Protein AF-A0A7I4Z243-F1 (afdb_monomer_lite)

Organism: Haemonchus contortus (NCBI:txid6289)

pLDDT: mean 80.96, std 11.17, range [36.44, 92.25]

Secondary structure (DSSP, 8-state):
--THHHHHHHHHHHHHHHHHHHHHHGGGS----S---HHHHHHHHHHHHHHHHHHHHHHHHHHHHHHHHHHHHHHHHH--SHHHHHHHHHHHHHHHHHHTHHHHHHHHHHHHHHHHHHHHHHTT---

Radius of gyration: 19.85 Å; chains: 1; bounding box: 51×22×57 Å

Sequence (127 aa):
MSLHFYKRPIISSATALKDLVTRYREYTTKVDFPSIDEVTYEQCGSAIVLLESGIREINVGTEKLQRLYNKIREEHKLVKKKTERKEVMLEIEQIEEDSNLHAILADADELGFMLRALTKQSARGTD

Foldseek 3Di:
DDCVVLLVVLQVLLVVLLVLLVVLVVVLDDDDDPDDDPVNVVVVVVVLVVLVVSLVVLVVSLVVSVVSLVVLVVVLVPDPDPVVSVVSVVVSVVSCVSSVNVVSSVSSVVSSVSSVVVSVVVVPPPD

Structure (mmCIF, N/CA/C/O backbone):
data_AF-A0A7I4Z243-F1
#
_entry.id   AF-A0A7I4Z243-F1
#
loop_
_atom_site.group_PDB
_atom_site.id
_atom_site.type_symbol
_atom_site.label_atom_id
_atom_site.label_alt_id
_atom_site.label_comp_id
_atom_site.label_asym_id
_atom_site.label_entity_id
_atom_site.label_seq_id
_atom_site.pdbx_PDB_ins_code
_atom_site.Cartn_x
_atom_site.Cartn_y
_atom_site.Cartn_z
_atom_site.occupancy
_atom_site.B_iso_or_equiv
_atom_site.auth_seq_id
_atom_site.auth_comp_id
_atom_site.auth_asym_id
_atom_site.auth_atom_id
_atom_site.pdbx_PDB_model_num
ATOM 1 N N . MET A 1 1 ? -13.869 7.414 21.791 1.00 57.16 1 MET A N 1
ATOM 2 C CA . MET A 1 1 ? -12.684 7.932 21.061 1.00 57.16 1 MET A CA 1
ATOM 3 C C . MET A 1 1 ? -13.040 7.945 19.588 1.00 57.16 1 MET A C 1
ATOM 5 O O . MET A 1 1 ? -13.763 7.047 19.195 1.00 57.16 1 MET A O 1
ATOM 9 N N . SER A 1 2 ? -12.610 8.942 18.810 1.00 65.81 2 SER A N 1
ATOM 10 C CA . SER A 1 2 ? -13.004 9.057 17.398 1.00 65.81 2 SER A CA 1
ATOM 11 C C . SER A 1 2 ? -11.826 8.710 16.490 1.00 65.81 2 SER A C 1
ATOM 13 O O . SER A 1 2 ? -10.848 9.461 16.454 1.00 65.81 2 SER A O 1
ATOM 15 N N . LEU A 1 3 ? -11.909 7.598 15.750 1.00 72.75 3 LEU A N 1
ATOM 16 C CA . LEU A 1 3 ? -10.902 7.237 14.744 1.00 72.75 3 LEU A CA 1
ATOM 17 C C . LEU A 1 3 ? -11.037 8.082 13.469 1.00 72.75 3 LEU A C 1
ATOM 19 O O . LEU A 1 3 ? -10.187 8.011 12.580 1.00 72.75 3 LEU A O 1
ATOM 23 N N . HIS A 1 4 ? -12.043 8.960 13.406 1.00 69.94 4 HIS A N 1
ATOM 24 C CA . HIS A 1 4 ? -12.228 9.949 12.345 1.00 69.94 4 HIS A CA 1
ATOM 25 C C . HIS A 1 4 ? -10.945 10.746 12.038 1.00 69.94 4 HIS A C 1
ATOM 27 O O . HIS A 1 4 ? -10.676 11.063 10.878 1.00 69.94 4 HIS A O 1
ATOM 33 N N . PHE A 1 5 ? -10.118 11.042 13.049 1.00 77.00 5 PHE A N 1
ATOM 34 C CA . PHE A 1 5 ? -8.851 11.759 12.854 1.00 77.00 5 PHE A CA 1
ATOM 35 C C . PHE A 1 5 ? -7.790 10.945 12.096 1.00 77.00 5 PHE A C 1
ATOM 37 O O . PHE A 1 5 ? -6.926 11.540 11.456 1.00 77.00 5 PHE A O 1
ATOM 44 N N . TYR A 1 6 ? -7.867 9.611 12.120 1.00 80.12 6 TYR A N 1
ATOM 45 C CA . TYR A 1 6 ? -6.962 8.715 11.391 1.00 80.12 6 TYR A CA 1
ATOM 46 C C . TYR A 1 6 ? -7.480 8.339 10.004 1.00 80.12 6 TYR A C 1
ATOM 48 O O . TYR A 1 6 ? -6.677 8.062 9.113 1.00 80.12 6 TYR A O 1
ATOM 56 N N . LYS A 1 7 ? -8.800 8.398 9.796 1.00 84.69 7 LYS A N 1
ATOM 57 C CA . LYS A 1 7 ? -9.445 8.035 8.529 1.00 84.69 7 LYS A CA 1
ATOM 58 C C . LYS A 1 7 ? -8.863 8.792 7.332 1.00 84.69 7 LYS A C 1
ATOM 60 O O . LYS A 1 7 ? -8.384 8.177 6.385 1.00 84.69 7 LYS A O 1
ATOM 65 N N . ARG A 1 8 ? -8.851 10.129 7.383 1.00 87.31 8 ARG A N 1
ATOM 66 C CA . ARG A 1 8 ? -8.312 10.965 6.291 1.00 87.31 8 ARG A CA 1
ATOM 67 C C . ARG A 1 8 ? -6.827 10.700 6.008 1.00 87.31 8 ARG A C 1
ATOM 69 O O . ARG A 1 8 ? -6.501 10.481 4.844 1.00 87.31 8 ARG A O 1
ATOM 76 N N . PRO A 1 9 ? -5.936 10.710 7.019 1.00 86.75 9 PRO A N 1
ATOM 77 C CA . PRO A 1 9 ? -4.528 10.384 6.813 1.00 86.75 9 PRO A CA 1
ATOM 78 C C . PRO A 1 9 ? -4.306 9.011 6.176 1.00 86.75 9 PRO A C 1
ATOM 80 O O . PRO A 1 9 ? -3.543 8.921 5.220 1.00 86.75 9 PRO A O 1
ATOM 83 N N . ILE A 1 10 ? -4.995 7.967 6.651 1.00 88.12 10 ILE A N 1
ATOM 84 C CA . ILE A 1 10 ? -4.832 6.600 6.132 1.00 88.12 10 ILE A CA 1
ATOM 85 C C . ILE A 1 10 ? -5.284 6.517 4.674 1.00 88.12 10 ILE A C 1
ATOM 87 O O . ILE A 1 10 ? -4.513 6.055 3.839 1.00 88.12 10 ILE A O 1
ATOM 91 N N . ILE A 1 11 ? -6.473 7.034 4.347 1.00 88.81 11 ILE A N 1
ATOM 92 C CA . ILE A 1 11 ? -6.982 7.042 2.966 1.00 88.81 11 ILE A CA 1
ATOM 93 C C . ILE A 1 11 ? -6.037 7.831 2.052 1.00 88.81 11 ILE A C 1
ATOM 95 O O . ILE A 1 11 ? -5.646 7.342 0.999 1.00 88.81 11 ILE A O 1
ATOM 99 N N . SER A 1 12 ? -5.605 9.028 2.462 1.00 87.94 12 SER A N 1
ATOM 100 C CA . SER A 1 12 ? -4.703 9.849 1.646 1.00 87.94 12 SER A CA 1
ATOM 101 C C . SER A 1 12 ? -3.342 9.185 1.425 1.00 87.94 12 SER A C 1
ATOM 103 O O . SER A 1 12 ? -2.794 9.280 0.329 1.00 87.94 12 SER A O 1
ATOM 105 N N . SER A 1 13 ? -2.781 8.536 2.449 1.00 85.75 13 SER A N 1
ATOM 106 C CA . SER A 1 13 ? -1.519 7.801 2.332 1.00 85.75 13 SER A CA 1
ATOM 107 C C . SER A 1 13 ? -1.659 6.552 1.464 1.0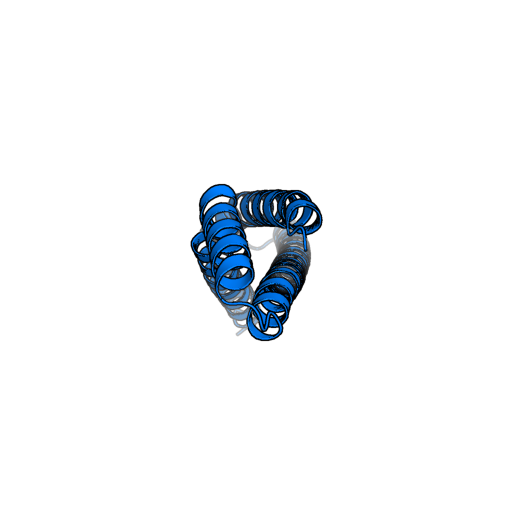0 85.75 13 SER A C 1
ATOM 109 O O . SER A 1 13 ? -0.766 6.279 0.667 1.00 85.75 13 SER A O 1
ATOM 111 N N . ALA A 1 14 ? -2.776 5.831 1.571 1.00 89.56 14 ALA A N 1
ATOM 112 C CA . ALA A 1 14 ? -3.075 4.683 0.724 1.00 89.56 14 ALA A CA 1
ATOM 113 C C . ALA A 1 14 ? -3.193 5.094 -0.753 1.00 89.56 14 ALA A C 1
ATOM 115 O O . ALA A 1 14 ? -2.540 4.495 -1.605 1.00 89.56 14 ALA A O 1
ATOM 116 N N . THR A 1 15 ? -3.922 6.174 -1.058 1.00 90.31 15 THR A N 1
ATOM 117 C CA . THR A 1 15 ? -4.015 6.720 -2.422 1.00 90.31 15 THR A CA 1
ATOM 118 C C . THR A 1 15 ? -2.645 7.112 -2.972 1.00 90.31 15 THR A C 1
ATOM 120 O O . THR A 1 15 ? -2.285 6.692 -4.066 1.00 90.31 15 THR A O 1
ATOM 123 N N . ALA A 1 16 ? -1.840 7.846 -2.198 1.00 88.56 16 ALA A N 1
ATOM 124 C CA . ALA A 1 16 ? -0.502 8.241 -2.636 1.00 88.56 16 ALA A CA 1
ATOM 125 C C . ALA A 1 16 ? 0.411 7.028 -2.900 1.00 88.56 16 ALA A C 1
ATOM 127 O O . ALA A 1 16 ? 1.158 7.015 -3.877 1.00 88.56 16 ALA A O 1
ATOM 128 N N . LEU A 1 17 ? 0.339 5.992 -2.055 1.00 88.44 17 LEU A N 1
ATOM 129 C CA . LEU A 1 17 ? 1.097 4.757 -2.254 1.00 88.44 17 LEU A CA 1
ATOM 130 C C . LEU A 1 17 ? 0.628 4.012 -3.510 1.00 88.44 17 LEU A C 1
ATOM 132 O O . LEU A 1 17 ? 1.462 3.560 -4.289 1.00 88.44 17 LEU A O 1
ATOM 136 N N . LYS A 1 18 ? -0.683 3.949 -3.760 1.00 90.25 18 LYS A N 1
ATOM 137 C CA . LYS A 1 18 ? -1.250 3.375 -4.987 1.00 90.25 18 LYS A CA 1
ATOM 138 C C . LYS A 1 18 ? -0.763 4.100 -6.245 1.00 90.25 18 LYS A C 1
ATOM 140 O O . LYS A 1 18 ? -0.425 3.443 -7.232 1.00 90.25 18 LYS A O 1
ATOM 145 N N . ASP A 1 19 ? -0.703 5.428 -6.217 1.00 89.12 19 ASP A N 1
ATOM 146 C CA . ASP A 1 19 ? -0.222 6.227 -7.349 1.00 89.12 19 ASP A CA 1
ATOM 147 C C . ASP A 1 19 ? 1.263 5.959 -7.627 1.00 89.12 19 ASP A C 1
ATOM 149 O O . ASP A 1 19 ? 1.655 5.765 -8.781 1.00 89.12 19 ASP A O 1
ATOM 153 N N . LEU A 1 20 ? 2.085 5.870 -6.573 1.00 85.62 20 LEU A N 1
ATOM 154 C CA . LEU A 1 20 ? 3.494 5.485 -6.687 1.00 85.62 20 LEU A CA 1
ATOM 155 C C . LEU A 1 20 ? 3.639 4.079 -7.269 1.00 85.62 20 LEU A C 1
ATOM 157 O O . LEU A 1 20 ? 4.397 3.889 -8.217 1.00 85.62 20 LEU A O 1
ATOM 161 N N . VAL A 1 21 ? 2.889 3.108 -6.747 1.00 86.88 21 VAL A N 1
ATOM 162 C CA . VAL A 1 21 ? 2.908 1.730 -7.246 1.00 86.88 21 VAL A CA 1
ATOM 163 C C . VAL A 1 21 ? 2.552 1.683 -8.727 1.00 86.88 21 VAL A C 1
ATOM 165 O O . VAL A 1 21 ? 3.263 1.069 -9.518 1.00 86.88 21 VAL A O 1
ATOM 168 N N . THR A 1 22 ? 1.488 2.377 -9.123 1.00 87.75 22 THR A N 1
ATOM 169 C CA . THR A 1 22 ? 1.039 2.416 -10.519 1.00 87.75 22 THR A CA 1
ATOM 170 C C . THR A 1 22 ? 2.115 3.011 -11.423 1.00 87.75 22 THR A C 1
ATOM 172 O O . THR A 1 22 ? 2.457 2.410 -12.437 1.00 87.75 22 THR A O 1
ATOM 175 N N . ARG A 1 23 ? 2.704 4.146 -11.025 1.00 85.50 23 ARG A N 1
ATOM 176 C CA . ARG A 1 23 ? 3.766 4.814 -11.788 1.00 85.50 23 ARG A CA 1
ATOM 177 C C . ARG A 1 23 ? 5.010 3.941 -11.931 1.00 85.50 23 ARG A C 1
ATOM 179 O O . ARG A 1 23 ? 5.597 3.888 -13.005 1.00 85.50 23 ARG A O 1
ATOM 186 N N . TYR A 1 24 ? 5.434 3.276 -10.859 1.00 81.88 24 TYR A N 1
ATOM 187 C CA . TYR A 1 24 ? 6.677 2.509 -10.887 1.00 81.88 24 TYR A CA 1
ATOM 188 C C . TYR A 1 24 ? 6.526 1.103 -11.487 1.00 81.88 24 TYR A C 1
ATOM 190 O O . TYR A 1 24 ? 7.526 0.507 -11.886 1.00 81.88 24 TYR A O 1
ATOM 198 N N . ARG A 1 25 ? 5.296 0.584 -11.606 1.00 83.25 25 ARG A N 1
ATOM 199 C CA . ARG A 1 25 ? 5.014 -0.720 -12.227 1.00 83.25 25 ARG A CA 1
ATOM 200 C C . ARG A 1 25 ? 5.423 -0.768 -13.700 1.00 83.25 25 ARG A C 1
ATOM 202 O O . ARG A 1 25 ? 5.842 -1.816 -14.162 1.00 83.25 25 ARG A O 1
ATOM 209 N N . GLU A 1 26 ? 5.389 0.345 -14.427 1.00 79.62 26 GLU A N 1
ATOM 210 C CA . GLU A 1 26 ? 5.823 0.384 -15.834 1.00 79.62 26 GLU A CA 1
ATOM 211 C C . GLU A 1 26 ? 7.304 0.002 -16.003 1.00 79.62 26 GLU A C 1
ATOM 213 O O . GLU A 1 26 ? 7.673 -0.670 -16.970 1.00 79.62 26 GLU A O 1
ATOM 218 N N . TYR A 1 27 ? 8.138 0.335 -15.015 1.00 75.19 27 TYR A N 1
ATOM 219 C CA . TYR A 1 27 ? 9.569 0.030 -15.022 1.00 75.19 27 TYR A CA 1
ATOM 220 C C . TYR A 1 27 ? 9.908 -1.418 -14.654 1.00 75.19 27 TYR A C 1
ATOM 222 O O . TYR A 1 27 ? 11.083 -1.783 -14.668 1.00 75.19 27 TYR A O 1
ATOM 230 N N . THR A 1 28 ? 8.919 -2.259 -14.324 1.00 73.31 28 THR A N 1
ATOM 231 C CA . THR A 1 28 ? 9.169 -3.700 -14.166 1.00 73.31 28 THR A CA 1
ATOM 232 C C . THR A 1 28 ? 9.207 -4.447 -15.499 1.00 73.31 28 THR A C 1
ATOM 234 O O . THR A 1 28 ? 9.619 -5.608 -15.549 1.00 73.31 28 THR A O 1
ATOM 237 N N . THR A 1 29 ? 8.811 -3.787 -16.588 1.00 73.25 29 THR A N 1
ATOM 238 C CA . THR A 1 29 ? 8.861 -4.337 -17.942 1.00 73.25 29 THR A CA 1
ATOM 239 C C . THR A 1 29 ? 10.310 -4.394 -18.428 1.00 73.25 29 THR A C 1
ATOM 241 O O . THR A 1 29 ? 11.059 -3.431 -18.275 1.00 73.25 29 THR A O 1
ATOM 244 N N . LYS A 1 30 ? 10.726 -5.516 -19.031 1.00 64.50 30 LYS A N 1
ATOM 245 C CA . LYS A 1 30 ? 12.056 -5.620 -19.648 1.00 64.50 30 LYS A CA 1
ATOM 246 C C . LYS A 1 30 ? 12.189 -4.592 -20.774 1.00 64.50 30 LYS A C 1
ATOM 248 O O . LYS A 1 30 ? 11.337 -4.546 -21.657 1.00 64.50 30 LYS A O 1
ATOM 253 N N . VAL A 1 31 ? 13.266 -3.813 -20.746 1.00 63.66 31 VAL A N 1
ATOM 254 C CA . VAL A 1 31 ? 13.653 -2.912 -21.836 1.00 63.66 31 VAL A CA 1
ATOM 255 C C . VAL A 1 31 ? 14.843 -3.541 -22.551 1.00 63.66 31 VAL A C 1
ATOM 257 O O . VAL A 1 31 ? 15.891 -3.738 -21.938 1.00 63.66 31 VAL A O 1
ATOM 260 N N . ASP A 1 32 ? 14.671 -3.878 -23.828 1.00 58.28 32 ASP A N 1
ATOM 261 C CA . ASP A 1 32 ? 15.760 -4.369 -24.673 1.00 58.28 32 ASP A CA 1
ATOM 262 C C . ASP A 1 32 ? 16.519 -3.172 -25.258 1.00 58.28 32 ASP A C 1
ATOM 264 O O . ASP A 1 32 ? 15.959 -2.382 -26.020 1.00 58.28 32 ASP A O 1
ATOM 268 N N . PHE A 1 33 ? 17.801 -3.040 -24.911 1.00 59.78 33 PHE A N 1
ATOM 269 C CA . PHE A 1 33 ? 18.692 -2.053 -25.518 1.00 59.78 33 PHE A CA 1
ATOM 270 C C . PHE A 1 33 ? 19.497 -2.723 -26.644 1.00 59.78 33 PHE A C 1
ATOM 272 O O . PHE A 1 33 ? 20.320 -3.594 -26.361 1.00 59.78 33 PHE A O 1
ATOM 279 N N . PRO A 1 34 ? 19.277 -2.356 -27.920 1.00 60.03 34 PRO A N 1
ATOM 280 C CA . PRO A 1 34 ? 19.900 -3.032 -29.061 1.00 60.03 34 PRO A CA 1
ATOM 281 C C . PRO A 1 34 ? 21.412 -2.773 -29.203 1.00 60.03 34 PRO A C 1
ATOM 283 O O . PRO A 1 34 ? 22.096 -3.555 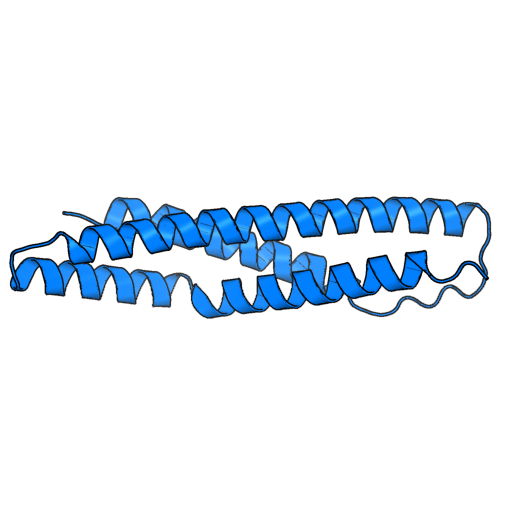-29.861 1.00 60.03 34 PRO A O 1
ATOM 286 N N . SER A 1 35 ? 21.954 -1.720 -28.583 1.00 63.81 35 SER A N 1
ATOM 287 C CA . SER A 1 35 ? 23.397 -1.461 -28.501 1.00 63.81 35 SER A CA 1
ATOM 288 C C . SER A 1 35 ? 23.733 -0.643 -27.256 1.00 63.81 35 SER A C 1
ATOM 290 O O . SER A 1 35 ? 23.046 0.331 -26.962 1.00 63.81 35 SER A O 1
ATOM 292 N N . ILE A 1 36 ? 24.797 -1.016 -26.541 1.00 64.38 36 ILE A N 1
ATOM 293 C CA . ILE A 1 36 ? 25.316 -0.242 -25.407 1.00 64.38 36 ILE A CA 1
ATOM 294 C C . ILE A 1 36 ? 26.328 0.768 -25.957 1.00 64.38 36 ILE A C 1
ATOM 296 O O . ILE A 1 36 ? 27.464 0.405 -26.261 1.00 64.38 36 ILE A O 1
ATOM 300 N N . ASP A 1 37 ? 25.907 2.020 -26.113 1.00 76.62 37 ASP A N 1
ATOM 301 C CA . ASP A 1 37 ? 26.802 3.168 -26.284 1.00 76.62 37 ASP A CA 1
ATOM 302 C C . ASP A 1 37 ? 26.877 3.998 -24.986 1.00 76.62 37 ASP A C 1
ATOM 304 O O . ASP A 1 37 ? 26.162 3.731 -24.017 1.00 76.62 37 ASP A O 1
ATOM 308 N N . GLU A 1 38 ? 27.777 4.982 -24.939 1.00 73.81 38 GLU A N 1
ATOM 309 C CA . GLU A 1 38 ? 28.027 5.808 -23.746 1.00 73.81 38 GLU A CA 1
ATOM 310 C C . GLU A 1 38 ? 26.763 6.554 -23.278 1.00 73.81 38 GLU A C 1
ATOM 312 O O . GLU A 1 38 ? 26.469 6.600 -22.084 1.00 73.81 38 GLU A O 1
ATOM 317 N N . VAL A 1 39 ? 25.945 7.030 -24.223 1.00 73.69 39 VAL A N 1
ATOM 318 C CA . VAL A 1 39 ? 24.667 7.704 -23.945 1.00 73.69 39 VAL A CA 1
ATOM 319 C C . VAL A 1 39 ? 23.663 6.730 -23.325 1.00 73.69 39 VAL A C 1
ATOM 321 O O . VAL A 1 39 ? 23.002 7.054 -22.338 1.00 73.69 39 VAL A O 1
ATOM 324 N N . THR A 1 40 ? 23.573 5.514 -23.863 1.00 69.69 40 THR A N 1
ATOM 325 C CA . THR A 1 40 ? 22.690 4.452 -23.366 1.00 69.69 40 THR A CA 1
ATOM 326 C C . THR A 1 40 ? 23.127 3.986 -21.975 1.00 69.69 40 THR A C 1
ATOM 328 O O . THR A 1 40 ? 22.283 3.729 -21.114 1.00 69.69 40 THR A O 1
ATOM 331 N N . TYR A 1 41 ? 24.434 3.937 -21.709 1.00 71.19 41 TYR A N 1
ATOM 332 C CA . TYR A 1 41 ? 24.989 3.602 -20.397 1.00 71.19 41 TYR A CA 1
ATOM 333 C C . TYR A 1 41 ? 24.658 4.663 -19.332 1.00 71.19 41 TYR A C 1
ATOM 335 O O . TYR A 1 41 ? 24.163 4.319 -18.254 1.00 71.19 41 TYR A O 1
ATOM 343 N N . GLU A 1 42 ? 24.849 5.953 -19.628 1.00 73.69 42 GLU A N 1
ATOM 344 C CA . GLU A 1 42 ? 24.487 7.048 -18.712 1.00 73.69 42 GLU A CA 1
ATOM 345 C C . GLU A 1 42 ? 22.977 7.106 -18.435 1.00 73.69 42 GLU A C 1
ATOM 347 O O . GLU A 1 42 ? 22.542 7.317 -17.294 1.00 73.69 42 GLU A O 1
ATOM 352 N N . GLN A 1 43 ? 22.161 6.871 -19.466 1.00 72.19 43 GLN A N 1
ATOM 353 C CA . GLN A 1 43 ? 20.708 6.769 -19.335 1.00 72.19 43 GLN A CA 1
ATOM 354 C C . GLN A 1 43 ? 20.304 5.590 -18.444 1.00 72.19 43 GLN A C 1
ATOM 356 O O . GLN A 1 43 ? 19.451 5.755 -17.568 1.00 72.19 43 GLN A O 1
ATOM 361 N N . CYS A 1 44 ? 20.952 4.430 -18.597 1.00 71.19 44 CYS A N 1
ATOM 362 C CA . CYS A 1 44 ? 20.740 3.272 -17.728 1.00 71.19 44 CYS A CA 1
ATOM 363 C C . CYS A 1 44 ? 21.114 3.575 -16.273 1.00 71.19 44 CYS A C 1
ATOM 365 O O . CYS A 1 44 ? 20.335 3.274 -15.369 1.00 71.19 44 CYS A O 1
ATOM 367 N N . GLY A 1 45 ? 22.264 4.212 -16.030 1.00 71.94 45 GLY A N 1
ATOM 368 C CA . GLY A 1 45 ? 22.687 4.600 -14.681 1.00 71.94 45 GLY A CA 1
ATOM 369 C C . GLY A 1 45 ? 21.693 5.552 -14.010 1.00 71.94 45 GLY A C 1
ATOM 370 O O . GLY A 1 45 ? 21.285 5.335 -12.868 1.00 71.94 45 GLY A O 1
ATOM 371 N N . SER A 1 46 ? 21.228 6.559 -14.749 1.00 76.06 46 SER A N 1
ATOM 372 C CA . SER A 1 46 ? 20.232 7.523 -14.266 1.00 76.06 46 SER A CA 1
ATOM 373 C C . SER A 1 46 ? 18.884 6.858 -13.968 1.00 76.06 46 SER A C 1
ATOM 375 O O . SER A 1 46 ? 18.269 7.135 -12.937 1.00 76.06 46 SER A O 1
ATOM 377 N N . ALA A 1 47 ? 18.442 5.935 -14.829 1.00 74.06 47 ALA A N 1
ATOM 378 C CA . ALA A 1 47 ? 17.229 5.153 -14.614 1.00 74.06 47 ALA A CA 1
ATOM 379 C C . ALA A 1 47 ? 17.340 4.267 -13.364 1.00 74.06 47 ALA A C 1
ATOM 381 O O . ALA A 1 47 ? 16.418 4.249 -12.553 1.00 74.06 47 ALA A O 1
ATOM 382 N N . ILE A 1 48 ? 18.479 3.600 -13.145 1.00 75.56 48 ILE A N 1
ATOM 383 C CA . ILE A 1 48 ? 18.720 2.791 -11.939 1.00 75.56 48 ILE A CA 1
ATOM 384 C C . ILE A 1 48 ? 18.616 3.650 -10.674 1.00 75.56 48 ILE A C 1
ATOM 386 O O . ILE A 1 48 ? 17.908 3.266 -9.745 1.00 75.56 48 ILE A O 1
ATOM 390 N N . VAL A 1 49 ? 19.244 4.831 -10.643 1.00 79.50 49 VAL A N 1
ATOM 391 C CA . VAL A 1 49 ? 19.171 5.748 -9.488 1.00 79.50 49 VAL A CA 1
ATOM 392 C C . VAL A 1 49 ? 17.729 6.189 -9.208 1.00 79.50 49 VAL A C 1
ATOM 394 O O . VAL A 1 49 ? 17.300 6.209 -8.050 1.00 79.50 49 VAL A O 1
ATOM 397 N N . LEU A 1 50 ? 16.953 6.499 -10.251 1.00 81.25 50 LEU A N 1
ATOM 398 C CA . LEU A 1 50 ? 15.534 6.839 -10.112 1.00 81.25 50 LEU A CA 1
ATOM 399 C C . LEU A 1 50 ? 14.719 5.666 -9.552 1.00 81.25 50 LEU A C 1
ATOM 401 O O . LEU A 1 50 ? 13.911 5.867 -8.644 1.00 81.25 50 LEU A O 1
ATOM 405 N N . LEU A 1 51 ? 14.961 4.441 -10.029 1.00 80.31 51 LEU A N 1
ATOM 406 C CA . LEU A 1 51 ? 14.293 3.241 -9.518 1.00 80.31 51 LEU A CA 1
ATOM 407 C C . LEU A 1 51 ? 14.659 2.959 -8.064 1.00 80.31 51 LEU A C 1
ATOM 409 O O . LEU A 1 51 ? 13.781 2.641 -7.265 1.00 80.31 51 LEU A O 1
ATOM 413 N N . GLU A 1 52 ? 15.922 3.122 -7.679 1.00 81.25 52 GLU A N 1
ATOM 414 C CA . GLU A 1 52 ? 16.344 2.984 -6.285 1.00 81.25 52 GLU A CA 1
ATOM 415 C C . GLU A 1 52 ? 15.681 4.020 -5.3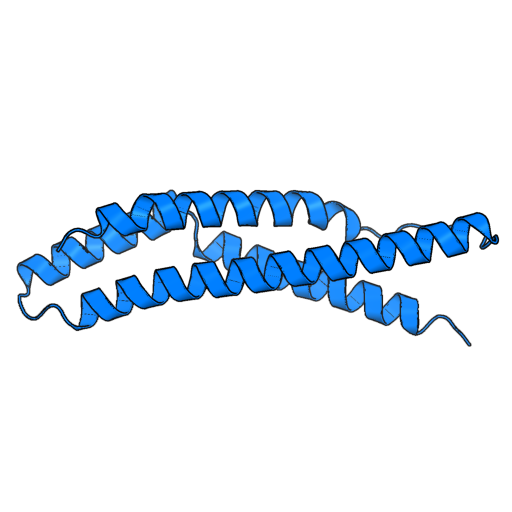71 1.00 81.25 52 GLU A C 1
ATOM 417 O O . GLU A 1 52 ? 15.269 3.680 -4.256 1.00 81.25 52 GLU A O 1
ATOM 422 N N . SER A 1 53 ? 15.538 5.265 -5.837 1.00 83.75 53 SER A N 1
ATOM 423 C CA . SER A 1 53 ? 14.794 6.301 -5.116 1.00 83.75 53 SER A CA 1
ATOM 424 C C . SER A 1 53 ? 13.317 5.925 -4.971 1.00 83.75 53 SER A C 1
ATOM 426 O O . SER A 1 53 ? 12.788 5.946 -3.859 1.00 83.75 53 SER A O 1
ATOM 428 N N . GLY A 1 54 ? 12.674 5.485 -6.055 1.00 79.88 54 GLY A N 1
ATOM 429 C CA . GLY A 1 54 ? 11.284 5.026 -6.046 1.00 79.88 54 GLY A CA 1
ATOM 430 C C . GLY A 1 54 ? 11.046 3.849 -5.102 1.00 79.88 54 GLY A C 1
ATOM 431 O O . GLY A 1 54 ? 10.116 3.875 -4.297 1.00 79.88 54 GLY A O 1
ATOM 432 N N . ILE A 1 55 ? 11.940 2.853 -5.110 1.00 81.88 55 ILE A N 1
ATOM 433 C CA . ILE A 1 55 ? 11.915 1.733 -4.159 1.00 81.88 55 ILE A CA 1
ATOM 434 C C . ILE A 1 55 ? 11.952 2.262 -2.720 1.00 81.88 55 ILE A C 1
ATOM 436 O O . ILE A 1 55 ? 11.176 1.808 -1.878 1.00 81.88 55 ILE A O 1
ATOM 440 N N . ARG A 1 56 ? 12.846 3.210 -2.400 1.00 86.88 56 ARG A N 1
ATOM 441 C CA . ARG A 1 56 ? 12.926 3.788 -1.045 1.00 86.88 56 ARG A CA 1
ATOM 442 C C . ARG A 1 56 ? 11.631 4.489 -0.656 1.00 86.88 56 ARG A C 1
ATOM 444 O O . ARG A 1 56 ? 11.160 4.273 0.459 1.00 86.88 56 ARG A O 1
ATOM 451 N N . GLU A 1 57 ? 11.053 5.282 -1.551 1.00 84.25 57 GLU A N 1
ATOM 452 C CA . GLU A 1 57 ? 9.788 5.981 -1.309 1.00 84.25 57 GLU A CA 1
ATOM 453 C C . GLU A 1 57 ? 8.634 5.006 -1.052 1.00 84.25 57 GLU A C 1
ATOM 455 O O . GLU A 1 57 ? 7.909 5.177 -0.070 1.00 84.25 57 GLU A O 1
ATOM 460 N N . ILE A 1 58 ? 8.518 3.944 -1.859 1.00 83.25 58 ILE A N 1
ATOM 461 C CA . ILE A 1 58 ? 7.513 2.886 -1.683 1.00 83.25 58 ILE A CA 1
ATOM 462 C C . ILE A 1 58 ? 7.678 2.203 -0.320 1.00 83.25 58 ILE A C 1
ATOM 464 O O . ILE A 1 58 ? 6.700 2.078 0.418 1.00 83.25 58 ILE A O 1
ATOM 468 N N . ASN A 1 59 ? 8.901 1.824 0.071 1.00 84.88 59 ASN A N 1
ATOM 469 C CA . ASN A 1 59 ? 9.137 1.185 1.374 1.00 84.88 59 ASN A CA 1
ATOM 470 C C . ASN A 1 59 ? 8.768 2.118 2.536 1.00 84.88 59 ASN A C 1
ATOM 472 O O . ASN A 1 59 ? 8.061 1.721 3.459 1.00 84.88 59 ASN A O 1
ATOM 476 N N . VAL A 1 60 ? 9.217 3.377 2.490 1.00 88.19 60 VAL A N 1
ATOM 477 C CA . VAL A 1 60 ? 8.937 4.356 3.551 1.00 88.19 60 VAL A CA 1
ATOM 478 C C . VAL A 1 60 ? 7.438 4.653 3.639 1.00 88.19 60 VAL A C 1
ATOM 480 O O . VAL A 1 60 ? 6.905 4.779 4.743 1.00 88.19 60 VAL A O 1
ATOM 483 N N . GLY A 1 61 ? 6.751 4.765 2.500 1.00 81.69 61 GLY A N 1
ATOM 484 C CA . GLY A 1 61 ? 5.300 4.940 2.437 1.00 81.69 61 GLY A CA 1
ATOM 485 C C . GLY A 1 61 ? 4.555 3.762 3.064 1.00 81.69 61 GLY A C 1
ATOM 486 O O . GLY A 1 61 ? 3.715 3.969 3.942 1.00 81.69 61 GLY A O 1
ATOM 487 N N . THR A 1 62 ? 4.936 2.542 2.683 1.00 84.00 62 THR A N 1
ATOM 488 C CA . THR A 1 62 ? 4.399 1.278 3.214 1.00 84.00 62 THR A CA 1
ATOM 489 C C . THR A 1 62 ? 4.577 1.203 4.729 1.00 84.00 62 THR A C 1
ATOM 491 O O . THR A 1 62 ? 3.601 1.047 5.461 1.00 84.00 62 THR A O 1
ATOM 494 N N . GLU A 1 63 ? 5.792 1.433 5.236 1.00 90.12 63 GLU A N 1
ATOM 495 C CA . GLU A 1 63 ? 6.066 1.422 6.676 1.00 90.12 63 GLU A CA 1
ATOM 496 C C . GLU A 1 63 ? 5.236 2.454 7.445 1.00 90.12 63 GLU A C 1
ATOM 498 O O . GLU A 1 63 ? 4.705 2.159 8.518 1.00 90.12 63 GLU A O 1
ATOM 503 N N . LYS A 1 64 ? 5.132 3.686 6.932 1.00 89.56 64 LYS A N 1
ATOM 504 C CA . LYS A 1 64 ? 4.364 4.752 7.590 1.00 89.56 64 LYS A CA 1
ATOM 505 C C . LYS A 1 64 ? 2.877 4.413 7.644 1.00 89.56 64 LYS A C 1
ATOM 507 O O . LYS A 1 64 ? 2.261 4.581 8.698 1.00 89.56 64 LYS A O 1
ATOM 512 N N . LEU A 1 65 ? 2.321 3.918 6.541 1.00 86.00 65 LEU A N 1
ATOM 513 C CA . LEU A 1 65 ? 0.922 3.513 6.453 1.00 86.00 65 LEU A CA 1
ATOM 514 C C . LEU A 1 65 ? 0.627 2.335 7.396 1.00 86.00 65 LEU A C 1
ATOM 516 O O . LEU A 1 65 ? -0.327 2.391 8.174 1.00 86.00 65 LEU A O 1
ATOM 520 N N . GLN A 1 66 ? 1.509 1.332 7.427 1.00 89.44 66 GLN A N 1
ATOM 521 C CA . GLN A 1 66 ? 1.411 0.202 8.351 1.00 89.44 66 GLN A CA 1
ATOM 522 C C . GLN A 1 66 ? 1.469 0.650 9.818 1.00 89.44 66 GLN A C 1
ATOM 524 O O . GLN A 1 66 ? 0.700 0.161 10.644 1.00 89.44 66 GLN A O 1
ATOM 529 N N . ARG A 1 67 ? 2.344 1.605 10.165 1.00 91.06 67 ARG A N 1
ATOM 530 C CA . ARG A 1 67 ? 2.429 2.160 11.530 1.00 91.06 67 ARG A CA 1
ATOM 531 C C . ARG A 1 67 ? 1.143 2.877 11.938 1.00 91.06 67 ARG A C 1
ATOM 533 O O . ARG A 1 67 ? 0.677 2.669 13.056 1.00 91.06 67 ARG A O 1
ATOM 540 N N . LEU A 1 68 ? 0.564 3.696 11.054 1.00 87.50 68 LEU A N 1
ATOM 541 C CA . LEU A 1 68 ? -0.712 4.375 11.319 1.00 87.50 68 LEU A CA 1
ATOM 542 C C . LEU A 1 68 ? -1.834 3.366 11.568 1.00 87.50 68 LEU A C 1
ATOM 544 O O . LEU A 1 68 ? -2.586 3.504 12.532 1.00 87.50 68 LEU A O 1
ATOM 548 N N . TYR A 1 69 ? -1.901 2.326 10.743 1.00 88.81 69 TYR A N 1
ATOM 549 C CA . TYR A 1 69 ? -2.890 1.270 10.892 1.00 88.81 69 TYR A CA 1
ATOM 550 C C . TYR A 1 69 ? -2.680 0.426 12.166 1.00 88.81 69 TYR A C 1
ATOM 552 O O . TYR A 1 69 ? -3.620 0.137 12.905 1.00 88.81 69 TYR A O 1
ATOM 560 N N . ASN A 1 70 ? -1.438 0.084 12.509 1.00 90.69 70 ASN A N 1
ATOM 56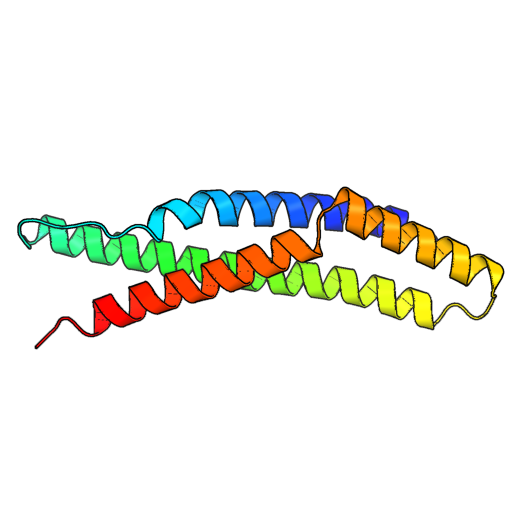1 C CA . ASN A 1 70 ? -1.151 -0.635 13.752 1.00 90.69 70 ASN A CA 1
ATOM 562 C C . ASN A 1 70 ? -1.556 0.182 14.985 1.00 90.69 70 ASN A C 1
ATOM 564 O O . ASN A 1 70 ? -2.113 -0.377 15.929 1.00 90.69 70 ASN A O 1
ATOM 568 N N . LYS A 1 71 ? -1.365 1.505 14.945 1.00 89.62 71 LYS A N 1
ATOM 569 C CA . LYS A 1 71 ? -1.765 2.401 16.031 1.00 89.62 71 LYS A CA 1
ATOM 570 C C . LYS A 1 71 ? -3.273 2.351 16.296 1.00 89.62 71 LYS A C 1
ATOM 572 O O . LYS A 1 71 ? -3.672 2.192 17.446 1.00 89.62 71 LYS A O 1
ATOM 577 N N . ILE A 1 72 ? -4.116 2.407 15.258 1.00 88.56 72 ILE A N 1
ATOM 578 C CA . ILE A 1 72 ? -5.577 2.321 15.451 1.00 88.56 72 ILE A CA 1
ATOM 579 C C . ILE A 1 72 ? -6.005 0.943 15.987 1.00 88.56 72 ILE A C 1
ATOM 581 O O . ILE A 1 72 ? -6.905 0.852 16.824 1.00 88.56 72 ILE A O 1
ATOM 585 N N . ARG A 1 73 ? -5.309 -0.140 15.602 1.00 89.19 73 ARG A N 1
ATOM 586 C CA . ARG A 1 73 ? -5.554 -1.483 16.162 1.00 89.19 73 ARG A CA 1
ATOM 587 C C . ARG A 1 73 ? -5.137 -1.605 17.624 1.00 89.19 73 ARG A C 1
ATOM 589 O O . ARG A 1 73 ? -5.787 -2.322 18.387 1.00 89.19 73 ARG A O 1
ATOM 596 N N . GLU A 1 74 ? -4.050 -0.954 18.023 1.00 89.00 74 GLU A N 1
ATOM 597 C CA . GLU A 1 74 ? -3.620 -0.894 19.421 1.00 89.00 74 GLU A CA 1
ATOM 598 C C . GLU A 1 74 ? -4.609 -0.097 20.270 1.00 89.00 74 GLU A C 1
ATOM 600 O O . GLU A 1 74 ? -5.025 -0.579 21.324 1.00 89.00 74 GLU A O 1
ATOM 605 N N . GLU A 1 75 ? -5.067 1.058 19.779 1.00 84.62 75 GLU A N 1
ATOM 606 C CA . GLU A 1 75 ? -6.105 1.858 20.436 1.00 84.62 75 GLU A CA 1
ATOM 607 C C . GLU A 1 75 ? -7.381 1.029 20.668 1.00 84.62 75 GLU A C 1
ATOM 609 O O . GLU A 1 75 ? -7.903 1.012 21.784 1.00 84.62 75 GLU A O 1
ATOM 614 N N . HIS A 1 76 ? -7.817 0.231 19.684 1.00 86.56 76 HIS A N 1
ATOM 615 C CA . HIS A 1 76 ? -8.933 -0.713 19.838 1.00 86.56 76 HIS A CA 1
ATOM 616 C C . HIS A 1 76 ? -8.728 -1.729 20.979 1.00 86.56 76 HIS A C 1
ATOM 618 O O . HIS A 1 76 ? -9.650 -1.974 21.765 1.00 86.56 76 HIS A O 1
ATOM 624 N N . LYS A 1 77 ? -7.525 -2.305 21.122 1.00 87.88 77 LYS A N 1
ATOM 625 C CA . LYS A 1 77 ? -7.219 -3.270 22.200 1.00 87.88 77 LYS A CA 1
ATOM 626 C C . LYS A 1 77 ? -7.337 -2.643 23.592 1.00 87.88 77 LYS A C 1
ATOM 628 O O . LYS A 1 77 ? -7.696 -3.341 24.543 1.00 87.88 77 LYS A O 1
ATOM 6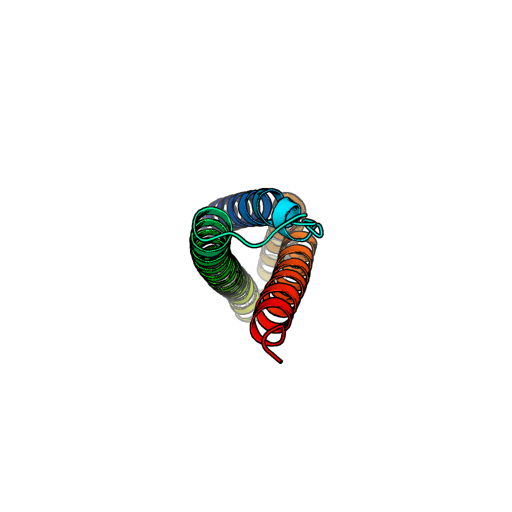33 N N . LEU A 1 78 ? -7.057 -1.346 23.715 1.00 88.31 78 LEU A N 1
ATOM 634 C CA . LEU A 1 78 ? -7.093 -0.613 24.983 1.00 88.31 78 LEU A CA 1
ATOM 635 C C . LEU A 1 78 ? -8.516 -0.225 25.423 1.00 88.31 78 LEU A C 1
ATOM 637 O O . LEU A 1 78 ? -8.732 0.072 26.602 1.00 88.31 78 LEU A O 1
ATOM 641 N N . VAL A 1 79 ? -9.510 -0.273 24.526 1.00 88.00 79 VAL A N 1
ATOM 642 C CA . VAL A 1 79 ? -10.905 0.047 24.862 1.00 88.00 79 VAL A CA 1
ATOM 643 C C . VAL A 1 79 ? -11.490 -1.026 25.779 1.00 88.00 79 VAL A C 1
ATOM 645 O O . VAL A 1 79 ? -11.685 -2.175 25.378 1.00 88.00 79 VAL A O 1
ATOM 648 N N . LYS A 1 80 ? -11.799 -0.662 27.029 1.00 89.31 80 LYS A N 1
ATOM 649 C CA . LYS A 1 80 ? -12.329 -1.590 28.048 1.00 89.31 80 LYS A CA 1
ATOM 650 C C . LYS A 1 80 ? -13.824 -1.873 27.891 1.00 89.31 80 LYS A C 1
ATOM 652 O O . LYS A 1 80 ? -14.279 -2.972 28.199 1.00 89.31 80 LYS A O 1
ATOM 657 N N . LYS A 1 81 ? -14.599 -0.892 27.425 1.00 92.25 81 LYS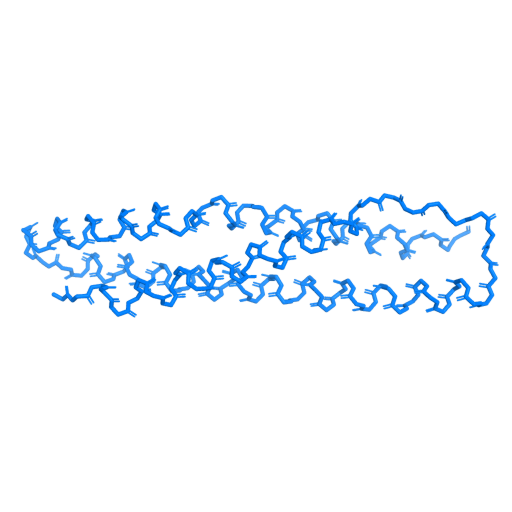 A N 1
ATOM 658 C CA . LYS A 1 81 ? -16.057 -1.000 27.325 1.00 92.25 81 LYS A CA 1
ATOM 659 C C . LYS A 1 81 ? -16.458 -1.709 26.034 1.00 92.25 81 LYS A C 1
ATOM 661 O O . LYS A 1 81 ? -16.061 -1.312 24.945 1.00 92.25 81 LYS A O 1
ATOM 666 N N . LYS A 1 82 ? -17.289 -2.748 26.152 1.00 89.38 82 LYS A N 1
ATOM 667 C CA . LYS A 1 82 ? -17.677 -3.619 25.028 1.00 89.38 82 LYS A CA 1
ATOM 668 C C . LYS A 1 82 ? -18.373 -2.875 23.881 1.00 89.38 82 LYS A C 1
ATOM 670 O O . LYS A 1 82 ? -18.137 -3.218 22.730 1.00 89.38 82 LYS A O 1
ATOM 675 N N . THR A 1 83 ? -19.235 -1.904 24.182 1.00 89.06 83 THR A N 1
ATOM 676 C CA . THR A 1 83 ? -19.977 -1.142 23.161 1.00 89.06 83 THR A CA 1
ATOM 677 C C . THR A 1 83 ? -19.048 -0.233 22.364 1.00 89.06 83 THR A C 1
ATOM 679 O O . THR A 1 83 ? -18.994 -0.348 21.149 1.00 89.06 83 THR A O 1
ATOM 682 N N . GLU A 1 84 ? -18.225 0.558 23.053 1.00 86.12 84 GLU A N 1
ATOM 683 C CA . GLU A 1 84 ? -17.220 1.428 22.426 1.00 86.12 84 GLU A CA 1
ATOM 684 C C . GLU A 1 84 ? -16.191 0.612 21.638 1.00 86.12 84 GLU A C 1
ATOM 686 O O . GLU A 1 84 ? -15.767 1.015 20.565 1.00 86.12 84 GLU A O 1
ATOM 691 N N . ARG A 1 85 ? -15.818 -0.580 22.124 1.00 86.94 85 ARG A N 1
ATOM 692 C CA . ARG A 1 85 ? -14.916 -1.474 21.389 1.00 86.94 85 ARG A CA 1
ATOM 693 C C . ARG A 1 85 ? -15.515 -1.902 20.047 1.00 86.94 85 ARG A C 1
ATOM 695 O O . ARG A 1 85 ? -14.797 -1.933 19.057 1.00 86.94 85 ARG A O 1
ATOM 702 N N . LYS A 1 86 ? -16.816 -2.215 20.009 1.00 88.38 86 LYS A N 1
ATOM 703 C CA . LYS A 1 86 ? -17.516 -2.558 18.762 1.00 88.38 86 LYS A CA 1
ATOM 704 C C . LYS A 1 86 ? -17.586 -1.375 17.797 1.00 88.38 86 LYS A C 1
ATOM 706 O O . LYS A 1 86 ? -17.354 -1.573 16.616 1.00 88.38 86 LYS A O 1
ATOM 711 N N . GLU A 1 87 ? -17.877 -0.174 18.293 1.00 88.44 87 GLU A N 1
ATOM 712 C CA . GLU A 1 87 ? -17.901 1.049 17.473 1.00 88.44 87 GLU A CA 1
ATOM 713 C C . GLU A 1 87 ? -16.529 1.319 16.843 1.00 88.44 87 GLU A C 1
ATOM 715 O O . GLU A 1 87 ? -16.424 1.498 15.634 1.00 88.44 87 GLU A O 1
ATOM 720 N N . VAL A 1 88 ? -15.464 1.237 17.644 1.00 86.81 88 VAL A N 1
ATOM 721 C CA . VAL A 1 88 ? -14.082 1.401 17.171 1.00 86.81 88 VAL A CA 1
ATOM 722 C C . VAL A 1 88 ? -13.705 0.320 16.151 1.00 86.81 88 VAL A C 1
ATOM 724 O O . VAL A 1 88 ? -13.023 0.621 15.180 1.00 86.81 88 VAL A O 1
ATOM 727 N N . MET A 1 89 ? -14.154 -0.925 16.329 1.00 89.19 89 MET A N 1
ATOM 728 C CA . MET A 1 89 ? -13.915 -2.002 15.359 1.00 89.19 89 MET A CA 1
ATOM 729 C C . MET A 1 89 ? -14.586 -1.720 14.007 1.00 89.19 89 MET A C 1
ATOM 731 O O . MET A 1 89 ? -13.926 -1.839 12.982 1.00 89.19 89 MET A O 1
ATOM 735 N N . LEU A 1 90 ? -15.846 -1.271 14.008 1.00 90.88 90 LEU A N 1
ATOM 736 C CA . LEU A 1 90 ? -16.562 -0.884 12.784 1.00 90.88 90 LEU A CA 1
ATOM 737 C C . LEU A 1 90 ? -15.886 0.300 12.076 1.00 90.88 90 LEU A C 1
ATOM 739 O O . LEU A 1 90 ? -15.786 0.323 10.854 1.00 90.88 90 LEU A O 1
ATOM 743 N N . GLU A 1 91 ? -15.388 1.282 12.835 1.00 89.75 91 GLU A N 1
ATOM 744 C CA . GLU A 1 91 ? -14.619 2.395 12.267 1.00 89.75 91 GLU A CA 1
ATOM 745 C C . GLU A 1 91 ? -13.311 1.916 11.607 1.00 89.75 91 GLU A C 1
ATOM 747 O O . GLU A 1 91 ? -12.938 2.447 10.562 1.00 89.75 91 GLU A O 1
ATOM 752 N N . ILE A 1 92 ? -12.626 0.914 12.176 1.00 90.00 92 ILE A N 1
ATOM 753 C CA . ILE A 1 92 ? -11.425 0.305 11.575 1.00 90.00 92 ILE A CA 1
ATOM 754 C C . ILE A 1 92 ? -11.779 -0.428 10.278 1.00 90.00 92 ILE A C 1
ATOM 756 O O . ILE A 1 92 ? -11.119 -0.192 9.269 1.00 90.00 92 ILE A O 1
ATOM 760 N N . GLU A 1 93 ? -12.824 -1.259 10.288 1.00 90.56 93 GLU A N 1
ATOM 761 C CA . GLU A 1 93 ? -13.294 -1.996 9.104 1.00 90.56 93 GLU A CA 1
ATOM 762 C C . GLU A 1 93 ? -13.646 -1.033 7.960 1.00 90.56 93 GLU A C 1
ATOM 764 O O . GLU A 1 93 ? -13.199 -1.216 6.829 1.00 90.56 93 GLU A O 1
ATOM 769 N N . GLN A 1 94 ? -14.340 0.071 8.260 1.00 91.12 94 GLN A N 1
ATOM 770 C CA . GLN A 1 94 ? -14.642 1.089 7.252 1.00 91.12 94 GLN A CA 1
ATOM 771 C C . GLN A 1 94 ? -13.377 1.762 6.703 1.00 91.12 94 GLN A C 1
ATOM 773 O O . GLN A 1 94 ? -13.308 2.085 5.521 1.00 91.12 94 GLN A O 1
ATOM 778 N N . ILE A 1 95 ? -12.371 2.015 7.548 1.00 89.75 95 ILE A N 1
ATOM 779 C CA . ILE A 1 95 ? -11.091 2.576 7.095 1.00 89.75 95 ILE A CA 1
ATOM 780 C C . ILE A 1 95 ? -10.379 1.592 6.163 1.00 89.75 95 ILE A C 1
ATOM 782 O O . ILE A 1 95 ? -9.838 2.021 5.145 1.00 89.75 95 ILE A O 1
ATOM 786 N N . GLU A 1 96 ? -10.361 0.301 6.493 1.00 90.81 96 GLU A N 1
ATOM 787 C CA . GLU A 1 96 ? -9.764 -0.748 5.656 1.00 90.81 96 GLU A CA 1
ATOM 788 C C . GLU A 1 96 ? -10.430 -0.812 4.281 1.00 90.81 96 GLU A C 1
ATOM 790 O O . GLU A 1 96 ? -9.730 -0.832 3.266 1.00 90.81 96 GLU A O 1
ATOM 795 N N . GLU A 1 97 ? -11.761 -0.776 4.255 1.00 91.94 97 GLU A N 1
ATOM 796 C CA . GLU A 1 97 ? -12.563 -0.838 3.036 1.00 91.94 97 GLU A CA 1
ATOM 797 C C . GLU A 1 97 ? -12.384 0.425 2.176 1.00 91.94 97 GLU A C 1
ATOM 799 O O . GLU A 1 97 ? -12.029 0.331 1.000 1.00 91.94 97 GLU A O 1
ATOM 804 N N . ASP A 1 98 ? -12.503 1.615 2.777 1.00 90.25 98 ASP A N 1
ATOM 805 C CA . ASP A 1 98 ? -12.371 2.901 2.075 1.00 90.25 98 ASP A CA 1
ATOM 806 C C . ASP A 1 98 ? -10.965 3.127 1.502 1.00 90.25 98 ASP A C 1
ATOM 808 O O . ASP A 1 98 ? -10.796 3.820 0.497 1.00 90.25 98 ASP A O 1
ATOM 812 N N . SER A 1 99 ? -9.940 2.596 2.170 1.00 88.62 99 SER A N 1
ATOM 813 C CA . SER A 1 99 ? -8.548 2.766 1.747 1.00 88.62 99 SER A CA 1
ATOM 814 C C . SER A 1 99 ? -8.034 1.631 0.870 1.00 88.62 99 SER A C 1
ATOM 816 O O . SER A 1 99 ? -6.973 1.790 0.277 1.00 88.62 99 SER A O 1
ATOM 818 N N . ASN A 1 100 ? -8.745 0.502 0.779 1.00 91.25 100 ASN A N 1
ATOM 819 C CA . ASN A 1 100 ? -8.248 -0.736 0.173 1.00 91.25 100 ASN A CA 1
ATOM 820 C C . ASN A 1 100 ? -6.843 -1.120 0.690 1.00 91.25 100 ASN A C 1
ATOM 822 O O . ASN A 1 100 ? -5.952 -1.523 -0.067 1.00 91.25 100 ASN A O 1
ATOM 826 N N . LEU A 1 101 ? -6.635 -0.929 1.997 1.00 88.38 101 LEU A N 1
ATOM 827 C CA . LEU A 1 101 ? -5.321 -0.903 2.639 1.00 88.38 101 LEU A CA 1
ATOM 828 C C . LEU A 1 101 ? -4.472 -2.135 2.320 1.00 88.38 101 LEU A C 1
ATOM 830 O O . LEU A 1 101 ? -3.318 -2.020 1.916 1.00 88.38 101 LEU A O 1
ATOM 834 N N . HIS A 1 102 ? -5.043 -3.319 2.533 1.00 89.06 102 HIS A N 1
ATOM 835 C CA . HIS A 1 102 ? -4.310 -4.576 2.429 1.00 89.06 102 HIS A CA 1
ATOM 836 C C . HIS A 1 102 ? -3.862 -4.877 1.002 1.00 89.06 102 HIS A C 1
ATOM 838 O O . HIS A 1 102 ? -2.745 -5.352 0.814 1.00 89.06 102 HIS A O 1
ATOM 844 N N . ALA A 1 103 ? -4.694 -4.559 0.008 1.00 91.00 103 ALA A N 1
ATOM 845 C CA . ALA A 1 103 ? -4.328 -4.733 -1.390 1.00 91.00 103 ALA A CA 1
ATOM 846 C C . ALA A 1 103 ? -3.171 -3.802 -1.775 1.00 91.00 103 ALA A C 1
ATOM 848 O O . ALA A 1 103 ? -2.202 -4.252 -2.371 1.00 91.00 103 ALA A O 1
ATOM 849 N N . ILE A 1 104 ? -3.226 -2.532 -1.360 1.00 89.69 104 ILE A N 1
ATOM 850 C CA . ILE A 1 104 ? -2.184 -1.548 -1.689 1.00 89.69 104 ILE A CA 1
ATOM 851 C C . ILE A 1 104 ? -0.849 -1.901 -1.027 1.00 89.69 104 ILE A C 1
ATOM 853 O O . ILE A 1 104 ? 0.194 -1.766 -1.661 1.00 89.69 104 ILE A O 1
ATOM 857 N N . LEU A 1 105 ? -0.864 -2.365 0.228 1.00 88.00 105 LEU A N 1
ATOM 858 C CA . LEU A 1 105 ? 0.352 -2.836 0.899 1.00 88.00 105 LEU A CA 1
ATOM 859 C C . LEU A 1 105 ? 0.949 -4.054 0.176 1.00 88.00 105 LEU A C 1
ATOM 861 O O . LEU A 1 105 ? 2.152 -4.086 -0.063 1.00 88.00 105 LEU A O 1
ATOM 865 N N . ALA A 1 106 ? 0.114 -5.017 -0.227 1.00 90.50 106 ALA A N 1
ATOM 866 C CA . ALA A 1 106 ? 0.569 -6.190 -0.969 1.00 90.50 106 ALA A CA 1
ATOM 867 C C . ALA A 1 106 ? 1.149 -5.824 -2.349 1.00 90.50 106 ALA A C 1
ATOM 869 O O . ALA A 1 106 ? 2.228 -6.300 -2.697 1.00 90.50 106 ALA A O 1
ATOM 870 N N . ASP A 1 107 ? 0.479 -4.946 -3.104 1.00 87.56 107 ASP A N 1
ATOM 871 C CA . ASP A 1 107 ? 0.967 -4.450 -4.397 1.00 87.56 107 ASP A CA 1
ATOM 872 C C . ASP A 1 107 ? 2.304 -3.695 -4.249 1.00 87.56 107 ASP A C 1
ATOM 874 O O . ASP A 1 107 ? 3.201 -3.826 -5.085 1.00 87.56 107 ASP A O 1
ATOM 878 N N . ALA A 1 108 ? 2.452 -2.898 -3.185 1.00 86.62 108 ALA A N 1
ATOM 879 C CA . ALA A 1 108 ? 3.679 -2.162 -2.890 1.00 86.62 108 ALA A CA 1
ATOM 880 C C . ALA A 1 108 ? 4.853 -3.094 -2.560 1.00 86.62 108 ALA A C 1
ATOM 882 O O . ALA A 1 108 ? 5.957 -2.891 -3.075 1.00 86.62 108 ALA A O 1
ATOM 883 N N . ASP A 1 109 ? 4.615 -4.128 -1.752 1.00 87.12 109 ASP A N 1
ATOM 884 C CA . ASP A 1 109 ? 5.616 -5.143 -1.421 1.00 87.12 109 ASP A CA 1
ATOM 885 C C . ASP A 1 109 ? 6.036 -5.945 -2.663 1.00 87.12 109 ASP A C 1
ATOM 887 O O . ASP A 1 109 ? 7.233 -6.146 -2.903 1.00 87.12 109 ASP A O 1
ATOM 891 N N . GLU A 1 110 ? 5.070 -6.358 -3.489 1.00 88.44 110 GLU A N 1
ATOM 892 C CA . GLU A 1 110 ? 5.320 -7.071 -4.745 1.00 88.44 110 GLU A CA 1
ATOM 893 C C . GLU A 1 110 ? 6.174 -6.226 -5.701 1.00 88.44 110 GLU A C 1
ATOM 895 O O . GLU A 1 110 ? 7.203 -6.683 -6.212 1.00 88.44 110 GLU A O 1
ATOM 900 N N . LEU A 1 111 ? 5.791 -4.965 -5.910 1.00 85.06 111 LEU A N 1
ATOM 901 C CA . LEU A 1 111 ? 6.536 -4.045 -6.759 1.00 85.06 111 LEU A CA 1
ATOM 902 C C . LEU A 1 111 ? 7.941 -3.777 -6.214 1.00 85.06 111 LEU A C 1
ATOM 904 O O . LEU A 1 111 ? 8.917 -3.809 -6.967 1.00 85.06 111 LEU A O 1
ATOM 908 N N . GLY A 1 112 ? 8.065 -3.566 -4.903 1.00 82.25 112 GLY A N 1
ATOM 909 C CA . GLY A 1 112 ? 9.351 -3.406 -4.236 1.00 82.25 112 GLY A CA 1
ATOM 910 C C . GLY A 1 112 ? 10.265 -4.616 -4.447 1.00 82.25 112 GLY A C 1
ATOM 911 O O . GLY A 1 112 ? 11.469 -4.445 -4.656 1.00 82.25 112 GLY A O 1
ATOM 912 N N . PHE A 1 113 ? 9.717 -5.832 -4.443 1.00 83.75 113 PHE A N 1
ATOM 913 C CA . PHE A 1 113 ? 10.462 -7.050 -4.756 1.00 83.75 113 PHE A CA 1
ATOM 914 C C . PHE A 1 113 ? 10.910 -7.096 -6.224 1.00 83.75 113 PHE A C 1
ATOM 916 O O . PHE A 1 113 ? 12.096 -7.312 -6.487 1.00 83.75 113 PHE A O 1
ATOM 923 N N . MET A 1 114 ? 9.998 -6.847 -7.172 1.00 83.88 114 MET A N 1
ATOM 924 C CA . MET A 1 114 ? 10.296 -6.861 -8.611 1.00 83.88 114 MET A CA 1
ATOM 925 C C . MET A 1 114 ? 11.394 -5.860 -8.984 1.00 83.88 114 MET A C 1
ATOM 927 O O . MET A 1 114 ? 12.375 -6.223 -9.636 1.00 83.88 114 MET A O 1
ATOM 931 N N . LEU A 1 115 ? 11.276 -4.614 -8.519 1.00 80.88 115 LEU A N 1
ATOM 932 C CA . LEU A 1 115 ? 12.246 -3.562 -8.819 1.00 80.88 115 LEU A CA 1
ATOM 933 C C . LEU A 1 115 ? 13.633 -3.876 -8.236 1.00 80.88 115 LEU A C 1
ATOM 935 O O . LEU A 1 115 ? 14.642 -3.692 -8.912 1.00 80.88 115 LEU A O 1
ATOM 939 N N . ARG A 1 116 ? 13.706 -4.428 -7.016 1.00 81.81 116 ARG A N 1
ATOM 940 C CA . ARG A 1 116 ? 14.981 -4.882 -6.423 1.00 81.81 116 ARG A CA 1
ATOM 941 C C . ARG A 1 116 ? 15.595 -6.061 -7.176 1.00 81.81 116 ARG A C 1
ATOM 943 O O . ARG A 1 116 ? 16.816 -6.204 -7.192 1.00 81.81 116 ARG A O 1
ATOM 950 N N . ALA A 1 117 ? 14.775 -6.954 -7.727 1.00 81.19 117 ALA A N 1
ATOM 951 C CA . ALA A 1 117 ? 15.266 -8.071 -8.526 1.00 81.19 117 ALA A CA 1
ATOM 952 C C . ALA A 1 117 ? 15.886 -7.574 -9.841 1.00 81.19 117 ALA A C 1
ATOM 954 O O . ALA A 1 117 ? 16.961 -8.044 -10.215 1.00 81.19 117 ALA A O 1
ATOM 955 N N . LEU A 1 118 ? 15.258 -6.583 -10.483 1.00 74.75 118 LEU A N 1
ATOM 956 C CA . LEU A 1 118 ? 15.761 -5.945 -11.700 1.00 74.75 118 LEU A CA 1
ATOM 957 C C . LEU A 1 118 ? 17.087 -5.221 -11.467 1.00 74.75 118 LEU A C 1
ATOM 959 O O . LEU A 1 118 ? 18.056 -5.498 -12.168 1.00 74.75 118 LEU A O 1
ATOM 963 N N . THR A 1 119 ? 17.184 -4.377 -10.435 1.00 71.31 119 THR A N 1
ATOM 964 C CA . THR A 1 119 ? 18.439 -3.660 -10.146 1.00 71.31 119 THR A CA 1
ATOM 965 C C . THR A 1 119 ? 19.591 -4.614 -9.810 1.00 71.31 119 THR A C 1
ATOM 967 O O . THR A 1 119 ? 20.727 -4.384 -10.220 1.00 71.31 119 THR A O 1
ATOM 970 N N . LYS A 1 120 ? 19.310 -5.744 -9.144 1.00 73.81 120 LYS A N 1
ATOM 971 C CA . LYS A 1 120 ? 20.306 -6.802 -8.896 1.00 73.81 120 LYS A CA 1
ATOM 972 C C . LYS A 1 120 ? 20.742 -7.551 -10.157 1.00 73.81 120 LYS A C 1
ATOM 974 O O . LYS A 1 120 ? 21.891 -7.981 -10.210 1.00 73.81 120 LYS A O 1
ATOM 979 N N . GLN A 1 121 ? 19.851 -7.763 -11.127 1.00 64.75 121 GLN A N 1
ATOM 980 C CA . GLN A 1 121 ? 20.207 -8.397 -12.403 1.00 64.75 121 GLN A CA 1
ATOM 981 C C . GLN A 1 121 ? 21.082 -7.473 -13.251 1.00 64.75 121 GLN A C 1
ATOM 983 O O . GLN A 1 121 ? 22.109 -7.925 -13.751 1.00 64.75 121 GLN A O 1
ATOM 988 N N . SER A 1 122 ? 20.752 -6.181 -13.325 1.00 59.38 122 SER A N 1
ATOM 989 C CA . SER A 1 122 ? 21.571 -5.191 -14.038 1.00 59.38 122 SER A CA 1
ATOM 990 C C . SER A 1 122 ? 22.981 -5.053 -13.448 1.00 59.38 122 SER A C 1
ATOM 992 O O . SER A 1 122 ? 23.934 -4.852 -14.189 1.00 59.38 122 SER A O 1
ATOM 994 N N . ALA A 1 123 ? 23.144 -5.241 -12.134 1.00 54.53 123 ALA A N 1
ATOM 995 C CA . ALA A 1 123 ? 24.452 -5.223 -11.469 1.00 54.53 123 ALA A CA 1
ATOM 996 C C . ALA A 1 123 ? 25.308 -6.491 -11.692 1.00 54.53 123 ALA A C 1
ATOM 998 O O . ALA A 1 123 ? 26.477 -6.501 -11.318 1.00 54.53 123 ALA A O 1
ATOM 999 N N . ARG A 1 124 ? 24.742 -7.573 -12.249 1.00 51.75 124 ARG A N 1
ATOM 1000 C CA . ARG A 1 124 ? 25.443 -8.848 -12.516 1.00 51.75 124 ARG A CA 1
ATOM 1001 C C . ARG A 1 124 ? 25.804 -9.058 -13.991 1.00 51.75 124 ARG A C 1
ATOM 1003 O O . ARG A 1 124 ? 26.383 -10.085 -14.313 1.00 51.75 124 ARG A O 1
ATOM 1010 N N . GLY A 1 125 ? 25.463 -8.120 -14.876 1.00 46.56 125 GLY A N 1
ATOM 1011 C CA . GLY A 1 125 ? 25.729 -8.195 -16.319 1.00 46.56 125 GLY A CA 1
ATOM 1012 C C . GLY A 1 125 ? 27.126 -7.737 -16.754 1.00 46.56 125 GLY A C 1
ATOM 1013 O O . GLY A 1 125 ? 27.296 -7.371 -17.911 1.00 46.56 125 GLY A O 1
ATOM 1014 N N . THR A 1 126 ? 28.102 -7.709 -15.846 1.00 41.81 126 THR A N 1
ATOM 1015 C CA . THR A 1 126 ? 29.512 -7.427 -16.148 1.00 41.81 126 THR A CA 1
ATOM 1016 C C . THR A 1 126 ? 30.334 -8.692 -15.918 1.00 41.81 126 THR A C 1
ATOM 1018 O O . THR A 1 126 ? 30.927 -8.833 -14.853 1.00 41.81 126 THR A O 1
ATOM 1021 N N . ASP A 1 127 ? 30.317 -9.604 -16.887 1.00 36.44 127 ASP A N 1
ATOM 1022 C CA . ASP A 1 127 ? 31.350 -10.624 -17.121 1.00 36.44 127 ASP A CA 1
ATOM 1023 C C . ASP A 1 127 ? 31.506 -10.810 -18.638 1.00 36.44 127 ASP A C 1
ATOM 1025 O O . ASP A 1 127 ? 30.462 -10.918 -19.326 1.00 36.44 127 ASP A O 1
#